Protein AF-A0A967D793-F1 (afdb_monomer)

Structure (mmCIF, N/CA/C/O backbone):
data_AF-A0A967D793-F1
#
_entry.id   AF-A0A967D793-F1
#
loop_
_atom_site.group_PDB
_atom_site.id
_atom_site.type_symbol
_atom_site.label_atom_id
_atom_site.label_alt_id
_atom_site.label_comp_id
_atom_site.label_asym_id
_atom_site.label_entity_id
_atom_site.label_seq_id
_atom_site.pdbx_PDB_ins_code
_atom_site.Cartn_x
_atom_site.Cartn_y
_atom_site.Cartn_z
_atom_site.occupancy
_atom_site.B_iso_or_equiv
_atom_site.auth_seq_id
_atom_site.auth_comp_id
_atom_site.auth_asym_id
_atom_site.auth_atom_id
_atom_site.pdbx_PDB_model_num
ATOM 1 N N . MET A 1 1 ? -8.831 5.778 -7.735 1.00 72.81 1 MET A N 1
ATOM 2 C CA . MET A 1 1 ? -8.431 5.294 -6.392 1.00 72.81 1 MET A CA 1
ATOM 3 C C . MET A 1 1 ? -7.500 6.327 -5.760 1.00 72.81 1 MET A C 1
ATOM 5 O O . MET A 1 1 ? -6.414 6.508 -6.291 1.00 72.81 1 MET A O 1
ATOM 9 N N . PRO A 1 2 ? -7.893 7.026 -4.681 1.00 83.06 2 PRO A N 1
ATOM 10 C CA . PRO A 1 2 ? -7.193 8.225 -4.187 1.00 83.06 2 PRO A CA 1
ATOM 11 C C . PRO A 1 2 ? -5.741 8.006 -3.721 1.00 83.06 2 PRO A C 1
ATOM 13 O O . PRO A 1 2 ? -4.993 8.969 -3.605 1.00 83.06 2 PRO A O 1
ATOM 16 N N . LEU A 1 3 ? -5.323 6.764 -3.456 1.00 93.44 3 LEU A N 1
ATOM 17 C CA . LEU A 1 3 ? -3.954 6.433 -3.033 1.00 93.44 3 LEU A CA 1
ATOM 18 C C . LEU A 1 3 ? -3.096 5.818 -4.149 1.00 93.44 3 LEU A C 1
ATOM 20 O O . LEU A 1 3 ? -1.919 5.551 -3.925 1.00 93.44 3 LEU A O 1
ATOM 24 N N . MET A 1 4 ? -3.665 5.584 -5.334 1.00 94.25 4 MET A N 1
ATOM 25 C CA . MET A 1 4 ? -3.020 4.845 -6.424 1.00 94.25 4 MET A CA 1
ATOM 26 C C . MET A 1 4 ? -1.721 5.510 -6.885 1.00 94.25 4 MET A C 1
ATOM 28 O O . MET A 1 4 ? -0.682 4.861 -6.848 1.00 94.25 4 MET A O 1
ATOM 32 N N . ASP A 1 5 ? -1.745 6.807 -7.190 1.00 96.31 5 ASP A N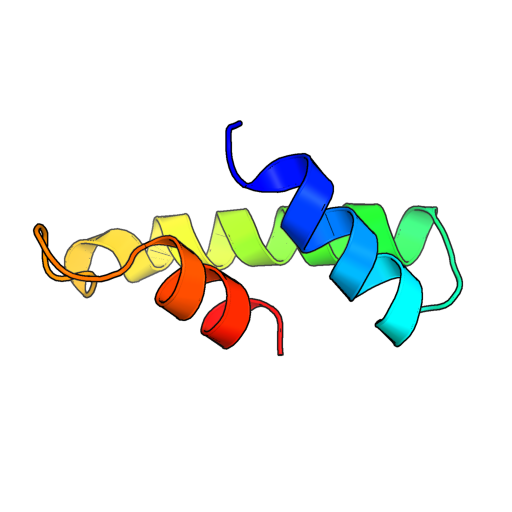 1
ATOM 33 C CA . ASP A 1 5 ? -0.566 7.531 -7.691 1.00 96.31 5 ASP A CA 1
ATOM 34 C C . ASP A 1 5 ? 0.580 7.557 -6.668 1.00 96.31 5 ASP A C 1
ATOM 36 O O . ASP A 1 5 ? 1.757 7.417 -7.011 1.00 96.31 5 ASP A O 1
ATOM 40 N N . GLY A 1 6 ? 0.237 7.697 -5.383 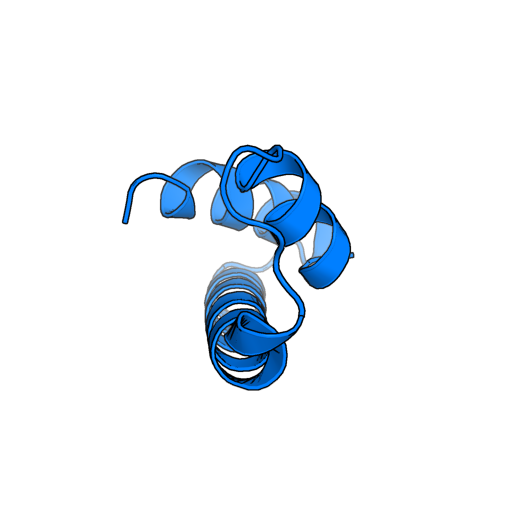1.00 97.31 6 GLY A N 1
ATOM 41 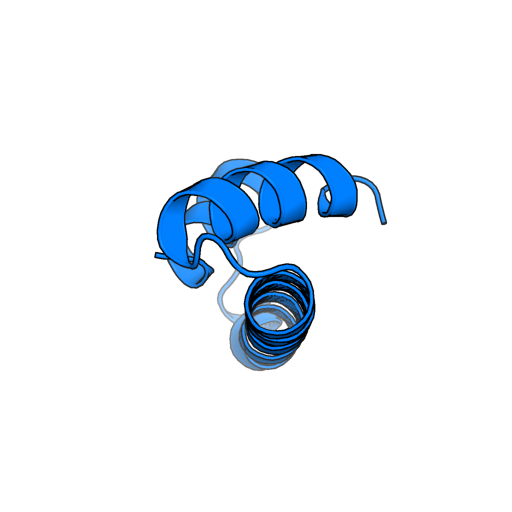C CA . GLY A 1 6 ? 1.205 7.712 -4.288 1.00 97.31 6 GLY A CA 1
ATOM 42 C C . GLY A 1 6 ? 1.847 6.346 -4.047 1.00 97.31 6 GLY A C 1
ATOM 43 O O . GLY A 1 6 ? 3.065 6.266 -3.860 1.00 97.31 6 GLY A O 1
ATOM 44 N N . LEU A 1 7 ? 1.043 5.279 -4.062 1.00 98.06 7 LEU A N 1
ATOM 45 C CA . LEU A 1 7 ? 1.530 3.905 -3.922 1.00 98.06 7 LEU A CA 1
ATOM 46 C C . LEU A 1 7 ? 2.351 3.492 -5.145 1.00 98.06 7 LEU A C 1
ATOM 48 O O . LEU A 1 7 ? 3.425 2.930 -4.972 1.00 98.06 7 LEU A O 1
ATOM 52 N N . TYR A 1 8 ? 1.917 3.852 -6.355 1.00 98.25 8 TYR A N 1
ATOM 53 C CA . TYR A 1 8 ? 2.655 3.583 -7.589 1.00 98.25 8 TYR A CA 1
ATOM 54 C C . TYR A 1 8 ? 4.005 4.299 -7.619 1.00 98.25 8 TYR A C 1
ATOM 56 O O . TYR A 1 8 ? 5.026 3.685 -7.908 1.00 98.25 8 TYR A O 1
ATOM 64 N N . SER A 1 9 ? 4.052 5.572 -7.215 1.00 98.06 9 SER A N 1
ATOM 65 C CA . SER A 1 9 ? 5.316 6.314 -7.109 1.00 98.06 9 SER A CA 1
ATOM 66 C C . SER A 1 9 ? 6.296 5.671 -6.119 1.00 98.06 9 SER A C 1
ATOM 68 O O . SER A 1 9 ? 7.509 5.700 -6.335 1.00 98.06 9 SER A O 1
ATOM 70 N N . ALA A 1 10 ? 5.793 5.093 -5.025 1.00 98.06 10 ALA A N 1
ATOM 71 C CA . ALA A 1 10 ? 6.617 4.377 -4.055 1.00 98.06 10 ALA A CA 1
ATOM 72 C C . ALA A 1 10 ? 7.052 2.998 -4.571 1.00 98.06 10 ALA A C 1
ATOM 74 O O . ALA A 1 10 ? 8.236 2.679 -4.493 1.00 98.06 10 ALA A O 1
ATOM 75 N N . ALA A 1 11 ? 6.139 2.242 -5.181 1.00 98.25 11 ALA A N 1
ATOM 76 C CA . ALA A 1 11 ? 6.426 0.967 -5.827 1.00 98.25 11 ALA A CA 1
ATOM 77 C C . ALA A 1 11 ? 7.496 1.124 -6.920 1.00 98.25 11 ALA A C 1
ATOM 79 O O . ALA A 1 11 ? 8.483 0.397 -6.918 1.00 98.25 11 ALA A O 1
ATOM 80 N N . MET A 1 12 ? 7.399 2.163 -7.755 1.00 98.56 12 MET A N 1
ATOM 81 C CA . MET A 1 12 ? 8.406 2.496 -8.770 1.00 98.56 12 MET A CA 1
ATOM 82 C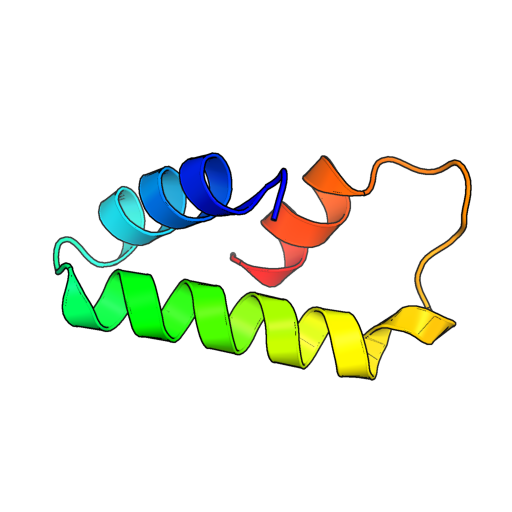 C . MET A 1 12 ? 9.800 2.735 -8.184 1.00 98.56 12 MET A C 1
ATOM 84 O O . MET A 1 12 ? 10.803 2.369 -8.797 1.00 98.56 12 MET A O 1
ATOM 88 N N . ARG A 1 13 ? 9.894 3.333 -6.989 1.00 98.12 13 ARG A N 1
ATOM 89 C CA . ARG A 1 13 ? 11.180 3.517 -6.297 1.00 98.12 13 ARG A CA 1
ATOM 90 C C . ARG A 1 13 ? 11.755 2.196 -5.779 1.00 98.12 13 ARG A C 1
ATOM 92 O O . ARG A 1 13 ? 12.977 2.080 -5.700 1.00 98.12 13 ARG A O 1
ATOM 99 N N . MET A 1 14 ? 10.899 1.235 -5.432 1.00 97.38 14 MET A N 1
ATOM 100 C CA . MET A 1 14 ? 11.284 -0.081 -4.914 1.00 97.38 14 MET A CA 1
ATOM 101 C C . MET A 1 14 ? 11.701 -1.036 -6.038 1.00 97.38 14 MET A C 1
ATOM 103 O O . MET A 1 14 ? 12.745 -1.673 -5.933 1.00 97.38 14 MET A O 1
ATOM 107 N N . THR A 1 15 ? 10.918 -1.108 -7.116 1.00 97.94 15 THR A N 1
ATOM 108 C CA . THR A 1 15 ? 11.097 -2.102 -8.186 1.00 97.94 15 THR A CA 1
ATOM 109 C C . THR A 1 15 ? 11.972 -1.600 -9.332 1.00 97.94 15 THR A C 1
ATOM 111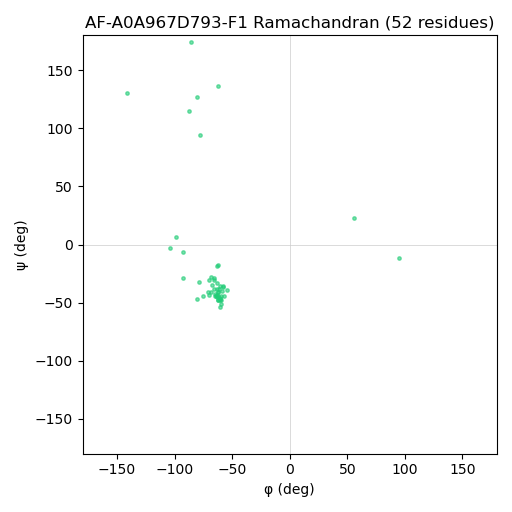 O O . THR A 1 15 ? 12.648 -2.391 -9.982 1.00 97.94 15 THR A O 1
ATOM 114 N N . ARG A 1 16 ? 11.982 -0.281 -9.589 1.00 97.88 16 ARG A N 1
ATOM 115 C CA . ARG A 1 16 ? 12.612 0.346 -10.770 1.00 97.88 16 ARG A CA 1
ATOM 116 C C . ARG A 1 16 ? 12.109 -0.215 -12.109 1.00 97.88 16 ARG A C 1
ATOM 118 O O . ARG A 1 16 ? 12.787 -0.083 -13.125 1.00 97.88 16 ARG A O 1
ATOM 125 N N . ASN A 1 17 ? 10.917 -0.805 -12.110 1.00 98.44 17 ASN A N 1
ATOM 126 C CA . ASN A 1 17 ? 10.259 -1.392 -13.269 1.00 98.44 17 ASN A CA 1
ATOM 127 C C . ASN A 1 17 ? 8.758 -1.083 -13.193 1.00 98.44 17 ASN A C 1
ATOM 129 O O . ASN A 1 17 ? 8.141 -1.284 -12.148 1.00 98.44 17 ASN A O 1
ATOM 133 N N . ALA A 1 18 ? 8.194 -0.583 -14.295 1.00 98.12 18 ALA A N 1
ATOM 134 C CA . ALA A 1 18 ? 6.790 -0.190 -14.372 1.00 98.12 18 ALA A CA 1
ATOM 135 C C . ALA A 1 18 ? 5.833 -1.368 -14.151 1.00 98.12 18 ALA A C 1
ATOM 137 O O . ALA A 1 18 ? 4.939 -1.256 -13.320 1.00 98.12 18 ALA A O 1
ATOM 138 N N . ALA A 1 19 ? 6.060 -2.502 -14.819 1.00 98.31 19 ALA A N 1
ATOM 139 C CA . ALA A 1 19 ? 5.210 -3.683 -14.682 1.00 98.31 19 ALA A CA 1
ATOM 140 C C . ALA A 1 19 ? 5.242 -4.219 -13.243 1.00 98.31 19 ALA A C 1
ATOM 142 O O . ALA A 1 19 ? 4.200 -4.380 -12.618 1.00 98.31 19 ALA A O 1
ATOM 143 N N . ASP A 1 20 ? 6.439 -4.363 -12.667 1.00 98.44 20 ASP A N 1
ATOM 144 C CA . ASP A 1 20 ? 6.580 -4.825 -11.281 1.00 98.44 20 ASP A CA 1
ATOM 145 C C . ASP A 1 20 ? 5.949 -3.838 -10.281 1.00 98.44 20 ASP A C 1
ATOM 147 O O . ASP A 1 20 ? 5.435 -4.237 -9.237 1.00 98.44 20 ASP A O 1
ATOM 151 N N . ALA A 1 21 ? 5.987 -2.531 -10.571 1.00 98.50 21 ALA A N 1
ATOM 152 C CA . ALA A 1 21 ? 5.351 -1.520 -9.732 1.00 98.50 21 ALA A CA 1
ATOM 153 C C . ALA A 1 21 ? 3.819 -1.579 -9.817 1.00 98.50 21 ALA A C 1
ATOM 155 O O . ALA A 1 21 ? 3.149 -1.437 -8.791 1.00 98.50 21 ALA A O 1
ATOM 156 N N . GLU A 1 22 ? 3.263 -1.790 -11.011 1.00 98.19 22 GLU A N 1
ATOM 157 C CA . GLU A 1 22 ? 1.829 -2.020 -11.205 1.00 98.19 22 GLU A CA 1
ATOM 158 C C . GLU A 1 22 ? 1.373 -3.267 -10.444 1.00 98.19 22 GLU A C 1
ATOM 160 O O . GLU A 1 22 ? 0.406 -3.193 -9.678 1.00 98.19 22 GLU A O 1
ATOM 165 N N . ASP A 1 23 ? 2.103 -4.375 -10.580 1.00 98.44 23 ASP A N 1
ATOM 166 C CA . ASP A 1 23 ? 1.807 -5.638 -9.901 1.00 98.44 23 ASP A CA 1
ATOM 167 C C . ASP A 1 23 ? 1.878 -5.492 -8.376 1.00 98.44 23 ASP A C 1
ATOM 169 O O . ASP A 1 23 ? 0.957 -5.901 -7.663 1.00 98.44 23 ASP A O 1
ATOM 173 N N . LEU A 1 24 ? 2.909 -4.820 -7.859 1.00 98.38 24 LEU A N 1
ATOM 174 C CA . LEU A 1 24 ? 3.058 -4.573 -6.425 1.00 98.38 24 LEU A CA 1
ATOM 175 C C . LEU A 1 24 ? 1.907 -3.719 -5.863 1.00 98.38 24 LEU A C 1
ATOM 177 O O . LEU A 1 24 ? 1.392 -3.993 -4.772 1.00 98.38 24 LEU A O 1
ATOM 181 N N . VAL A 1 25 ? 1.462 -2.692 -6.596 1.00 98.25 25 VAL A N 1
ATOM 182 C CA . VAL A 1 25 ? 0.303 -1.878 -6.192 1.00 98.25 25 VAL A CA 1
ATOM 183 C C . VAL A 1 25 ? -0.972 -2.717 -6.195 1.00 98.25 25 VAL A C 1
ATOM 185 O O . VAL A 1 25 ? -1.752 -2.640 -5.241 1.00 98.25 25 VAL A O 1
ATOM 188 N N . GLN A 1 26 ? -1.187 -3.536 -7.225 1.00 97.44 26 GLN A N 1
ATOM 189 C CA . GLN A 1 26 ? -2.343 -4.431 -7.291 1.00 97.44 26 GLN A CA 1
ATOM 190 C C . GLN A 1 26 ? -2.356 -5.424 -6.122 1.00 97.44 26 GLN A C 1
ATOM 192 O O . GLN A 1 26 ? -3.374 -5.554 -5.434 1.00 97.44 26 GLN A O 1
ATOM 197 N N . GLU A 1 27 ? -1.222 -6.062 -5.830 1.00 98.25 27 GLU A N 1
ATOM 198 C CA . GLU A 1 27 ? -1.087 -6.981 -4.700 1.00 98.25 27 GLU A CA 1
ATOM 199 C C . GLU A 1 27 ? -1.340 -6.270 -3.361 1.00 98.25 27 GLU A C 1
ATOM 201 O O . GLU A 1 27 ? -2.011 -6.817 -2.483 1.00 98.25 27 GLU A O 1
ATOM 206 N N . THR A 1 28 ? -0.880 -5.023 -3.221 1.00 98.12 28 THR A N 1
ATOM 207 C CA . THR A 1 28 ? -1.136 -4.185 -2.039 1.00 98.12 28 THR A CA 1
ATOM 208 C C . THR A 1 28 ? -2.632 -3.970 -1.824 1.00 98.12 28 THR A C 1
ATOM 210 O O . THR A 1 28 ? -3.130 -4.176 -0.716 1.00 98.12 28 THR A O 1
ATOM 213 N N . TYR A 1 29 ? -3.380 -3.613 -2.871 1.00 97.38 29 TYR A N 1
ATOM 214 C CA . TYR A 1 29 ? -4.835 -3.463 -2.772 1.00 97.38 29 TYR A CA 1
ATOM 215 C C . TYR A 1 29 ? -5.542 -4.790 -2.479 1.00 97.38 29 TYR A C 1
ATOM 217 O O . TYR A 1 29 ? -6.481 -4.812 -1.683 1.00 97.38 29 TYR A O 1
ATOM 225 N N . LEU A 1 30 ? -5.083 -5.902 -3.059 1.00 98.00 30 LEU A N 1
ATOM 226 C CA . LEU A 1 30 ? -5.653 -7.223 -2.790 1.00 98.00 30 LEU A CA 1
ATOM 227 C C . LEU A 1 30 ? -5.429 -7.654 -1.331 1.00 98.00 30 LEU A C 1
ATOM 229 O O . LEU A 1 30 ? -6.351 -8.157 -0.682 1.00 98.00 30 LEU A O 1
ATOM 233 N N . LYS A 1 31 ? -4.225 -7.427 -0.792 1.00 98.00 31 LYS A N 1
ATOM 234 C CA . LYS A 1 31 ? -3.902 -7.656 0.625 1.00 98.00 31 LYS A CA 1
ATOM 235 C C . LYS A 1 31 ? -4.735 -6.757 1.534 1.00 98.00 31 LYS A C 1
ATOM 237 O O . LYS A 1 31 ? -5.301 -7.253 2.505 1.00 98.00 31 LYS A O 1
ATOM 242 N N . ALA A 1 32 ? -4.862 -5.475 1.194 1.00 97.19 32 ALA A N 1
ATOM 243 C CA . ALA A 1 32 ? -5.689 -4.526 1.931 1.00 97.19 32 ALA A CA 1
ATOM 244 C C . ALA A 1 32 ? -7.160 -4.956 1.961 1.00 97.19 32 ALA A C 1
ATOM 246 O O . ALA A 1 32 ? -7.769 -4.966 3.024 1.00 97.19 32 ALA A O 1
ATOM 247 N N . TYR A 1 33 ? -7.713 -5.394 0.829 1.00 96.44 33 TYR A N 1
ATOM 248 C CA . TYR A 1 33 ? -9.083 -5.898 0.765 1.00 96.44 33 TYR A CA 1
ATOM 249 C C . TYR A 1 33 ? -9.287 -7.120 1.671 1.00 96.44 33 TYR A C 1
ATOM 251 O O . TYR A 1 33 ? -10.223 -7.156 2.466 1.00 96.44 33 TYR A O 1
ATOM 259 N N . ARG A 1 34 ? -8.365 -8.091 1.631 1.00 97.81 34 ARG A N 1
ATOM 260 C CA . ARG A 1 34 ? -8.407 -9.285 2.499 1.00 97.81 34 ARG A CA 1
ATOM 261 C C . ARG A 1 34 ? -8.225 -8.965 3.985 1.00 97.81 34 ARG A C 1
ATOM 263 O O . ARG A 1 34 ? -8.700 -9.713 4.832 1.00 97.81 34 ARG A O 1
ATOM 270 N N . ALA A 1 35 ? -7.511 -7.889 4.306 1.00 96.94 35 ALA A N 1
ATOM 271 C CA . ALA A 1 35 ? -7.242 -7.451 5.672 1.00 96.94 35 ALA A CA 1
ATOM 272 C C . ALA A 1 35 ? -8.183 -6.332 6.147 1.00 96.94 35 ALA A C 1
ATOM 274 O O . ALA A 1 35 ? -7.970 -5.804 7.237 1.00 96.94 35 ALA A O 1
ATOM 275 N N . TYR A 1 36 ? -9.201 -5.972 5.358 1.00 95.44 36 TYR A N 1
ATOM 276 C CA . TYR A 1 36 ? -10.045 -4.804 5.609 1.00 95.44 36 TYR A CA 1
ATOM 277 C C . TYR A 1 36 ? -10.743 -4.855 6.972 1.00 95.44 36 TYR A C 1
ATOM 279 O O . TYR A 1 36 ? -10.809 -3.844 7.659 1.00 95.44 36 TYR A O 1
ATOM 287 N N . GLU A 1 37 ? -11.165 -6.036 7.428 1.00 95.75 37 GLU A N 1
ATOM 288 C CA . GLU A 1 37 ? -11.783 -6.215 8.754 1.00 95.75 37 GLU A CA 1
ATOM 289 C C . GLU A 1 37 ? -10.848 -5.872 9.927 1.00 95.75 37 GLU A C 1
ATOM 291 O O . GLU A 1 37 ? -11.304 -5.651 11.044 1.00 95.75 37 GLU A O 1
ATOM 296 N N . ARG A 1 38 ? -9.531 -5.823 9.690 1.00 92.94 38 ARG A N 1
ATOM 297 C CA . ARG A 1 38 ? -8.523 -5.438 10.692 1.00 92.94 38 ARG A CA 1
ATOM 298 C C . ARG A 1 38 ? -8.200 -3.947 10.652 1.00 92.94 38 ARG A C 1
ATOM 300 O O . ARG A 1 38 ? -7.408 -3.482 11.470 1.00 92.94 38 ARG A O 1
ATOM 307 N N . PHE A 1 39 ? -8.731 -3.218 9.674 1.00 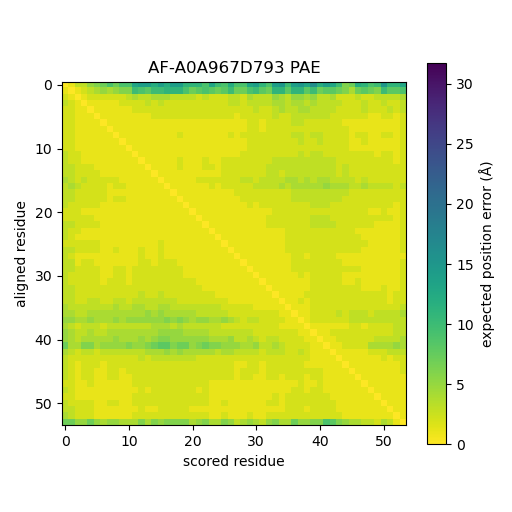96.50 39 PHE A N 1
ATOM 308 C CA . PHE A 1 39 ? -8.559 -1.779 9.586 1.00 96.50 39 PHE A CA 1
ATOM 309 C C . PHE A 1 39 ? -9.545 -1.081 10.522 1.00 96.50 39 PHE A C 1
ATOM 311 O O . PHE A 1 39 ? -10.754 -1.287 10.452 1.00 96.50 39 PHE A O 1
ATOM 318 N N . GLU A 1 40 ? -9.022 -0.216 11.385 1.00 96.31 40 GLU A N 1
ATOM 319 C CA . GLU A 1 40 ? -9.837 0.592 12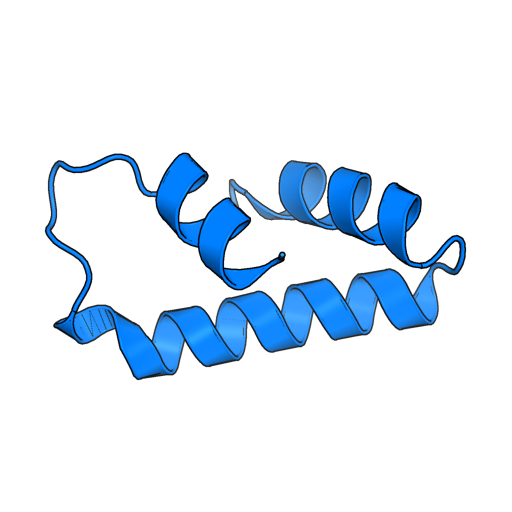.283 1.00 96.31 40 GLU A CA 1
ATOM 320 C C . GLU A 1 40 ? -10.254 1.895 11.587 1.00 96.31 40 GLU A C 1
ATOM 322 O O . GLU A 1 40 ? -9.423 2.746 11.248 1.00 96.31 40 GLU A O 1
ATOM 327 N N . VAL A 1 41 ? -11.558 2.060 11.354 1.00 94.31 41 VAL A N 1
ATOM 328 C CA . VAL A 1 41 ? -12.116 3.262 10.719 1.00 94.31 41 VAL A CA 1
ATOM 329 C C . VAL A 1 41 ? -11.843 4.494 11.584 1.00 94.31 41 VAL A C 1
ATOM 331 O O . VAL A 1 41 ? -12.011 4.468 12.796 1.00 94.31 41 VAL A O 1
ATOM 334 N N . GLY A 1 42 ? -11.430 5.591 10.947 1.00 95.44 42 GLY A N 1
ATOM 335 C CA . GLY A 1 42 ? -10.997 6.815 11.631 1.00 95.44 42 GLY A CA 1
ATOM 336 C C . GLY A 1 42 ? -9.483 6.893 11.839 1.00 95.44 42 GLY A C 1
ATOM 337 O O . GLY A 1 42 ? -8.965 7.973 12.119 1.00 95.44 42 GLY A O 1
ATOM 338 N N . THR A 1 43 ? -8.753 5.794 11.618 1.00 96.12 43 THR A N 1
ATOM 339 C CA . THR A 1 43 ? -7.285 5.802 11.571 1.00 96.12 43 THR A CA 1
ATOM 340 C C . THR A 1 43 ? -6.752 6.165 10.177 1.00 96.12 43 THR A C 1
ATOM 342 O O . THR A 1 43 ? -7.494 6.350 9.207 1.00 96.12 43 THR A O 1
ATOM 345 N N . ASN A 1 44 ? -5.431 6.320 10.058 1.00 96.88 44 ASN A N 1
ATOM 346 C CA . ASN A 1 44 ? -4.794 6.794 8.834 1.00 96.88 44 ASN A CA 1
ATOM 347 C C . ASN A 1 44 ? -4.703 5.690 7.762 1.00 96.88 44 ASN A C 1
ATOM 349 O O . ASN A 1 44 ? -3.722 4.943 7.700 1.00 96.88 44 ASN A O 1
ATOM 353 N N . LEU A 1 45 ? -5.692 5.656 6.862 1.00 96.12 45 LEU A N 1
ATOM 354 C CA . LEU A 1 45 ? -5.732 4.728 5.727 1.00 96.12 45 LEU A CA 1
ATOM 355 C C . LEU A 1 45 ? -4.469 4.803 4.856 1.00 96.12 45 LEU A C 1
ATOM 357 O O . LEU A 1 45 ? -3.969 3.772 4.417 1.00 96.12 45 LEU A O 1
ATOM 361 N N . LYS A 1 46 ? -3.922 6.005 4.622 1.00 96.50 46 LYS A N 1
ATOM 362 C CA . LYS A 1 46 ? -2.697 6.172 3.827 1.00 96.50 46 LYS A CA 1
ATOM 363 C C . LYS A 1 46 ? -1.539 5.432 4.490 1.00 96.50 46 LYS A C 1
ATOM 365 O O . LYS A 1 46 ? -0.921 4.591 3.851 1.00 96.50 46 LYS A O 1
ATOM 370 N N . ALA A 1 47 ? -1.269 5.701 5.766 1.00 97.25 47 ALA A N 1
ATOM 371 C CA . ALA A 1 47 ? -0.184 5.042 6.494 1.00 97.25 47 ALA A CA 1
ATOM 372 C C . ALA A 1 47 ? -0.352 3.513 6.520 1.00 97.25 47 ALA A C 1
ATOM 374 O O . ALA A 1 47 ? 0.619 2.784 6.324 1.00 97.25 47 ALA A O 1
ATOM 375 N N . TRP A 1 48 ? -1.585 3.032 6.692 1.00 97.75 48 TRP A N 1
ATOM 376 C CA . TRP A 1 48 ? -1.893 1.605 6.658 1.00 97.75 48 TRP A CA 1
ATOM 377 C C . TRP A 1 48 ? -1.615 0.971 5.286 1.00 97.75 48 TRP A C 1
ATOM 379 O O . TRP A 1 48 ? -0.953 -0.059 5.216 1.00 97.75 48 TRP A O 1
ATOM 389 N N . MET A 1 49 ? -2.018 1.621 4.190 1.00 97.88 49 MET A N 1
A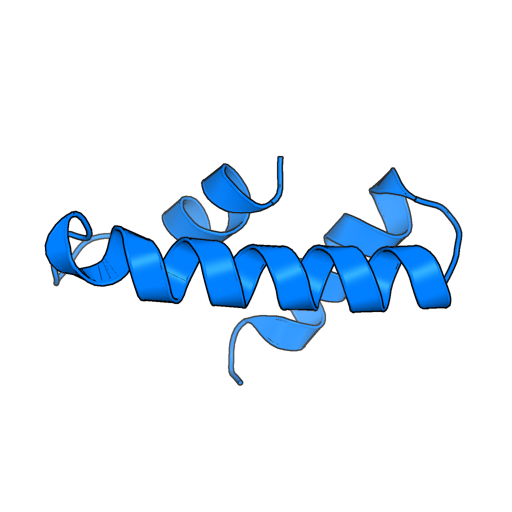TOM 390 C CA . MET A 1 49 ? -1.724 1.148 2.832 1.00 97.88 49 MET A CA 1
ATOM 391 C C . MET A 1 49 ? -0.217 1.107 2.539 1.00 97.88 49 MET A C 1
ATOM 393 O O . MET A 1 49 ? 0.266 0.135 1.966 1.00 97.88 49 MET A O 1
ATOM 397 N N . TYR A 1 50 ? 0.546 2.117 2.973 1.00 97.69 50 TYR A N 1
ATOM 398 C CA . TYR A 1 50 ? 2.009 2.111 2.828 1.00 97.69 50 TYR A CA 1
ATOM 399 C C . TYR A 1 50 ? 2.680 1.009 3.659 1.00 97.69 50 TYR A C 1
ATOM 401 O O . TYR A 1 50 ? 3.687 0.471 3.219 1.00 97.69 50 TYR A O 1
ATOM 409 N N . ARG A 1 51 ? 2.107 0.628 4.810 1.00 96.94 51 ARG A N 1
ATOM 410 C CA . ARG A 1 51 ? 2.582 -0.515 5.606 1.00 96.94 51 ARG A CA 1
ATOM 411 C C . ARG A 1 51 ? 2.342 -1.862 4.920 1.00 96.94 51 ARG A C 1
ATOM 413 O O . ARG A 1 51 ? 3.061 -2.804 5.207 1.00 96.94 51 ARG A O 1
ATOM 420 N N . ILE A 1 52 ? 1.321 -1.980 4.074 1.00 97.62 52 ILE A N 1
ATOM 421 C CA . ILE A 1 52 ? 1.076 -3.205 3.295 1.00 97.62 52 ILE A CA 1
ATOM 422 C C . ILE A 1 52 ? 2.022 -3.276 2.087 1.00 97.62 52 ILE A C 1
ATOM 424 O O . ILE A 1 52 ? 2.405 -4.371 1.681 1.00 97.62 52 ILE A O 1
ATOM 428 N N . LEU A 1 53 ? 2.375 -2.117 1.522 1.00 97.50 53 LEU A N 1
ATOM 429 C CA . LEU A 1 53 ? 3.252 -1.993 0.357 1.00 97.50 53 LEU A CA 1
ATOM 430 C C . LEU A 1 53 ? 4.709 -2.405 0.646 1.00 97.50 53 LEU A C 1
ATOM 432 O O . LEU A 1 53 ? 5.369 -2.927 -0.249 1.00 97.50 53 LEU A O 1
ATOM 436 N N . THR A 1 54 ? 5.211 -2.133 1.856 1.00 91.25 54 THR A N 1
ATOM 437 C CA . THR A 1 54 ? 6.601 -2.389 2.295 1.00 91.25 54 THR A CA 1
ATOM 438 C C . THR A 1 54 ? 6.712 -3.604 3.198 1.00 91.25 54 THR A C 1
ATOM 440 O O . THR A 1 54 ? 7.638 -4.411 2.980 1.00 91.25 54 THR A O 1
#

Foldseek 3Di:
DVCQVVQLVVLCVVPVDNVSSVVLLVVLVVVCVVCVVVDDPPDDPNVVSVVSSD

pLDDT: mean 96.38, std 4.04, range [72.81, 98.56]

Secondary structure (DSSP, 8-state):
-TTHHHHHHHHHHHHSSHHHHHHHHHHHHHHHHHTGGGS-TTS-HHHHHHHHH-

Radius of gyration: 11.04 Å; Cα contacts (8 Å, |Δi|>4): 33; chains: 1; bounding box: 25×18×27 Å

Mean predicted aligned error: 2.18 Å

Nearest PDB structures (foldseek):
  6kop-assembly1_F  TM=9.672E-01  e=6.466E-05  Mycobacterium tuberculosis H37Rv
  6kon-assembly1_F  TM=9.613E-01  e=1.132E-04  Mycobacterium tuberculosis H37Rv
  6jcy-assembly1_F  TM=9.726E-01  e=1.544E-04  Mycobacterium tuberculosis H37Rv
  5uxx-assembly1_A  TM=8.788E-01  e=1.359E-02  Bartonella quintana str. Toulouse
  3t0y-assembly1_A  TM=7.586E-01  e=3.447E-01  Caulobacter vibrioides

Solvent-accessible surface area (backbone atoms only — not comparable to full-atom values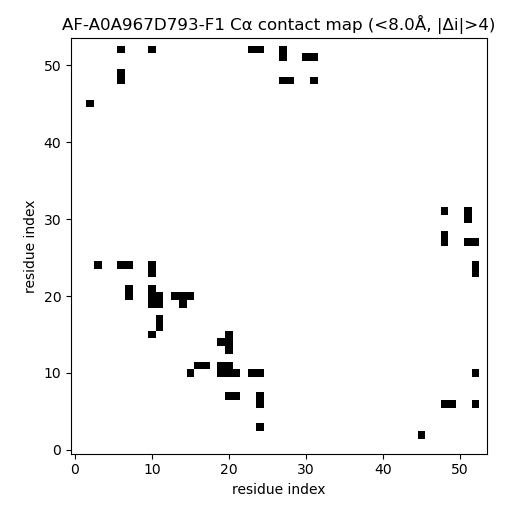): 3218 Å² total; per-residue (Å²): 114,99,58,49,69,63,47,37,58,50,31,33,71,74,60,75,35,70,67,59,9,52,51,49,42,51,51,30,53,53,51,47,62,76,45,43,93,76,57,62,87,92,57,65,61,67,62,53,52,55,62,62,65,106

Sequence (54 aa):
MPLMDGLYSAAMRMTRNAADAEDLVQETYLKAYRAYERFEVGTNLKAWMYRILT